Protein AF-A0A6N1VFQ9-F1 (afdb_monomer_lite)

Secondary structure (DSSP, 8-state):
-PPP---THHHHHHHHHHHHHHHHHHHHHHHHHHHHHHHHHHHS---S-HHHHHHHHHHHHHHHHHHHHHHHHHHHHGGGS-HHHHHHHHHHHHHHHHHHHHHHHHHHHHHHHHGGGS-STTSHHHHHHHHHHHHHHHHHIIIIIGGGGTTHHHHHHHHHHHHHHHH--

Structure (mmCIF, N/CA/C/O backbone):
data_AF-A0A6N1VFQ9-F1
#
_entry.id   AF-A0A6N1VFQ9-F1
#
loop_
_atom_site.group_PDB
_atom_site.id
_atom_site.type_symbol
_atom_site.label_atom_id
_atom_site.label_alt_id
_atom_site.label_comp_id
_atom_site.label_asym_id
_atom_site.label_entity_id
_atom_site.label_seq_id
_atom_site.pdbx_PDB_ins_code
_atom_site.Cartn_x
_atom_site.Cartn_y
_atom_site.Cartn_z
_atom_site.occupancy
_atom_site.B_iso_or_equiv
_atom_site.auth_seq_id
_atom_site.auth_comp_id
_atom_site.auth_asym_id
_atom_site.auth_atom_id
_atom_site.pdbx_PDB_model_num
ATOM 1 N N . MET A 1 1 ? -51.269 -15.380 -7.032 1.00 40.47 1 MET A N 1
ATOM 2 C CA . MET A 1 1 ? -50.451 -14.241 -7.505 1.00 40.47 1 MET A CA 1
ATOM 3 C C . MET A 1 1 ? -49.570 -13.780 -6.354 1.00 40.47 1 MET A C 1
ATOM 5 O O . MET A 1 1 ? -50.101 -13.280 -5.375 1.00 40.47 1 MET A O 1
ATOM 9 N N . VAL A 1 2 ? -48.260 -14.028 -6.419 1.00 41.78 2 VAL A N 1
ATOM 10 C CA . VAL A 1 2 ? -47.289 -13.550 -5.419 1.00 41.78 2 VAL A CA 1
ATOM 11 C C . VAL A 1 2 ? -46.710 -12.231 -5.942 1.00 41.78 2 VAL A C 1
ATOM 13 O O . VAL A 1 2 ? -46.098 -12.257 -7.010 1.00 41.78 2 VAL A O 1
ATOM 16 N N . PRO A 1 3 ? -46.899 -11.082 -5.268 1.00 50.66 3 PRO A N 1
ATOM 17 C CA . PRO A 1 3 ? -46.297 -9.829 -5.705 1.00 50.66 3 PRO A CA 1
ATOM 18 C C . PRO A 1 3 ? -44.783 -9.869 -5.469 1.00 50.66 3 PRO A C 1
ATOM 20 O O . PRO A 1 3 ? -44.312 -10.274 -4.405 1.00 50.66 3 PRO A O 1
ATOM 23 N N . GLY A 1 4 ? -44.029 -9.476 -6.495 1.00 49.31 4 GLY A N 1
ATOM 24 C CA . GLY A 1 4 ? -42.575 -9.565 -6.558 1.00 49.31 4 GLY A CA 1
ATOM 25 C C . GLY A 1 4 ? -41.846 -8.831 -5.431 1.00 49.31 4 GLY A C 1
ATOM 26 O O . GLY A 1 4 ? -42.122 -7.673 -5.122 1.00 49.31 4 GLY A O 1
ATOM 27 N N . ARG A 1 5 ? -40.837 -9.502 -4.862 1.00 46.50 5 ARG A N 1
ATOM 28 C CA . ARG A 1 5 ? -39.781 -8.861 -4.072 1.00 46.50 5 ARG A CA 1
ATOM 29 C C . ARG A 1 5 ? -38.971 -7.952 -4.993 1.00 46.50 5 ARG A C 1
ATOM 31 O O . ARG A 1 5 ? -38.142 -8.426 -5.764 1.00 46.50 5 ARG A O 1
ATOM 38 N N . ALA A 1 6 ? -39.191 -6.648 -4.884 1.00 49.84 6 ALA A N 1
ATOM 39 C CA . ALA A 1 6 ? -38.317 -5.651 -5.478 1.00 49.84 6 ALA A CA 1
ATOM 40 C C . ALA A 1 6 ? -36.897 -5.794 -4.892 1.00 49.84 6 ALA A C 1
ATOM 42 O O . ALA A 1 6 ? -36.684 -5.697 -3.682 1.00 49.84 6 ALA A O 1
ATOM 43 N N . THR A 1 7 ? -35.910 -6.027 -5.754 1.00 51.88 7 THR A N 1
ATOM 44 C CA . THR A 1 7 ? -34.477 -6.152 -5.441 1.00 51.88 7 THR A CA 1
ATOM 45 C C . THR A 1 7 ? -33.834 -4.788 -5.148 1.00 51.88 7 THR A C 1
ATOM 47 O O . THR A 1 7 ? -32.847 -4.397 -5.769 1.00 51.88 7 THR A O 1
ATOM 50 N N . VAL A 1 8 ? -34.385 -4.037 -4.191 1.00 52.50 8 VAL A N 1
ATOM 51 C CA . VAL A 1 8 ? -33.931 -2.673 -3.839 1.00 52.50 8 VAL A CA 1
ATOM 52 C C . VAL A 1 8 ? -32.619 -2.677 -3.023 1.00 52.50 8 VAL A C 1
ATOM 54 O O . VAL A 1 8 ? -31.958 -1.651 -2.889 1.00 52.50 8 VAL A O 1
ATOM 57 N N . GLY A 1 9 ? -32.163 -3.835 -2.536 1.00 55.41 9 GLY A N 1
ATOM 58 C CA . GLY A 1 9 ? -31.039 -3.931 -1.592 1.00 55.41 9 GLY A CA 1
ATOM 59 C C . GLY A 1 9 ? -29.622 -3.761 -2.161 1.00 55.41 9 GLY A C 1
ATOM 60 O O . GLY A 1 9 ? -28.699 -3.547 -1.382 1.00 55.41 9 GLY A O 1
ATOM 61 N N . ASN A 1 10 ? -29.406 -3.854 -3.480 1.00 59.62 10 ASN A N 1
ATOM 62 C CA . ASN A 1 10 ? -28.036 -3.932 -4.016 1.00 59.62 10 ASN A CA 1
ATOM 63 C C . ASN A 1 10 ? -27.402 -2.556 -4.296 1.00 59.62 10 ASN A C 1
ATOM 65 O O . ASN A 1 10 ? -26.201 -2.363 -4.126 1.00 59.62 10 ASN A O 1
ATOM 69 N N . SER A 1 11 ? -28.192 -1.562 -4.709 1.00 63.00 11 SER A N 1
ATOM 70 C CA . SER A 1 11 ? -27.641 -0.270 -5.150 1.00 63.00 11 SER A CA 1
ATOM 71 C C . SER A 1 11 ? -27.183 0.634 -3.995 1.00 63.00 11 SER A C 1
ATOM 73 O O . SER A 1 11 ? -26.261 1.431 -4.165 1.00 63.00 11 SER A O 1
ATOM 75 N N . SER A 1 12 ? -27.786 0.502 -2.809 1.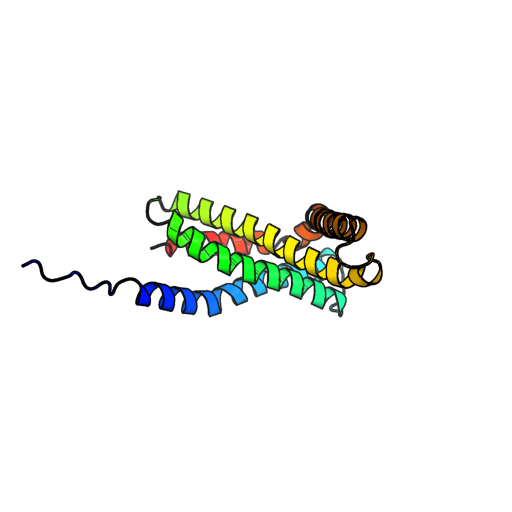00 72.94 12 SER A N 1
ATOM 76 C CA . SER A 1 12 ? -27.411 1.273 -1.616 1.00 72.94 12 SER A CA 1
ATOM 77 C C . SER A 1 12 ? -26.085 0.808 -1.011 1.00 72.94 12 SER A C 1
ATOM 79 O O . SER A 1 12 ? -25.278 1.650 -0.623 1.00 72.94 12 SER A O 1
ATOM 81 N N . TRP A 1 13 ? -25.829 -0.506 -0.996 1.00 75.56 13 TRP A N 1
ATOM 82 C CA . TRP A 1 13 ? -24.583 -1.097 -0.495 1.00 75.56 13 TRP A CA 1
ATOM 83 C C . TRP A 1 13 ? -23.361 -0.683 -1.326 1.00 75.56 13 TRP A C 1
ATOM 85 O O . TRP A 1 13 ? -22.326 -0.324 -0.772 1.00 75.56 13 TRP A O 1
ATOM 95 N N . HIS A 1 14 ? -23.487 -0.665 -2.656 1.00 79.19 14 HIS A N 1
ATOM 96 C CA . HIS A 1 14 ? -22.397 -0.221 -3.526 1.00 79.19 14 HIS A CA 1
ATOM 97 C C . HIS A 1 14 ? -22.074 1.263 -3.328 1.00 79.19 14 HIS A C 1
ATOM 99 O O . HIS A 1 14 ? -20.907 1.628 -3.221 1.00 79.19 14 HIS A O 1
ATOM 105 N N . ARG A 1 15 ? -23.095 2.127 -3.229 1.00 79.62 15 ARG A N 1
ATOM 106 C CA . ARG A 1 15 ? -22.889 3.571 -3.031 1.00 79.62 15 ARG A CA 1
ATOM 107 C C . ARG A 1 15 ? -22.237 3.890 -1.688 1.00 79.62 15 ARG A C 1
ATOM 109 O O . ARG A 1 15 ? -21.332 4.719 -1.645 1.00 79.62 15 ARG A O 1
ATOM 116 N N . SER A 1 16 ? -22.651 3.220 -0.611 1.00 84.19 16 SER A N 1
ATOM 117 C CA . SER A 1 16 ? -22.024 3.410 0.700 1.00 84.19 16 SER A CA 1
ATOM 118 C C . SER A 1 16 ? -20.592 2.873 0.733 1.00 84.19 16 SER A C 1
ATOM 120 O O . SER A 1 16 ? -19.719 3.533 1.291 1.00 84.19 16 SER A O 1
ATOM 122 N N . MET A 1 17 ? -20.322 1.736 0.081 1.00 87.81 17 MET A N 1
ATOM 123 C CA . MET A 1 17 ? -18.966 1.197 -0.046 1.00 87.81 17 MET A CA 1
ATOM 124 C C . MET A 1 17 ? -18.051 2.160 -0.807 1.00 87.81 17 MET A C 1
ATOM 126 O O . MET A 1 17 ? -16.975 2.487 -0.319 1.00 87.81 17 MET A O 1
ATOM 130 N N . LEU A 1 18 ? -18.484 2.662 -1.966 1.00 88.81 18 LEU A N 1
ATOM 131 C CA . LEU A 1 18 ? -17.689 3.593 -2.769 1.00 88.81 18 LEU A CA 1
ATOM 132 C C . LEU A 1 18 ? -17.373 4.883 -2.004 1.00 88.81 18 LEU A C 1
ATOM 134 O O . LEU A 1 18 ? -16.223 5.310 -1.994 1.00 88.81 18 LEU A O 1
ATOM 138 N N . ALA A 1 19 ? -18.357 5.464 -1.312 1.00 89.12 19 ALA A N 1
ATOM 139 C CA . ALA A 1 19 ? -18.148 6.673 -0.514 1.00 89.12 19 ALA A CA 1
ATOM 140 C C . ALA A 1 19 ? -17.098 6.470 0.591 1.00 89.12 19 ALA A C 1
ATOM 142 O O . ALA A 1 19 ? -16.260 7.337 0.830 1.00 89.12 19 ALA A O 1
ATOM 143 N N . VAL A 1 20 ? -17.123 5.305 1.239 1.00 90.31 20 VAL A N 1
ATOM 144 C CA . VAL A 1 20 ? -16.152 4.935 2.271 1.00 90.31 20 VAL A CA 1
ATOM 145 C C . VAL A 1 20 ? -14.758 4.727 1.665 1.00 90.31 20 VAL A C 1
ATOM 147 O O . VAL A 1 20 ? -13.782 5.269 2.181 1.00 90.31 20 VAL A O 1
ATOM 150 N N . LEU A 1 21 ? -14.657 4.012 0.540 1.00 93.81 21 LEU A N 1
ATOM 151 C CA . LEU A 1 21 ? -13.383 3.740 -0.134 1.00 93.81 21 LEU A CA 1
ATOM 152 C C . LEU A 1 21 ? -12.674 5.014 -0.612 1.00 93.81 21 LEU A C 1
ATOM 154 O O . LEU A 1 21 ? -11.454 5.099 -0.501 1.00 93.81 21 LEU A O 1
ATOM 158 N N . VAL A 1 22 ? -13.421 6.019 -1.083 1.00 94.56 22 VAL A N 1
ATOM 159 C CA . VAL A 1 22 ? -12.857 7.307 -1.531 1.00 94.56 22 VAL A CA 1
ATOM 160 C C . VAL A 1 22 ? -12.046 8.001 -0.433 1.00 94.56 22 VAL A C 1
ATOM 162 O O . VAL A 1 22 ? -11.076 8.684 -0.743 1.00 94.56 22 VAL A O 1
ATOM 165 N N . LEU A 1 23 ? -12.404 7.810 0.838 1.00 95.00 23 LEU A N 1
ATOM 166 C CA . LEU A 1 23 ? -11.699 8.412 1.972 1.00 95.00 23 LEU A CA 1
ATOM 167 C C . LEU A 1 23 ? -10.709 7.443 2.624 1.00 95.00 23 LEU A C 1
ATOM 169 O O . LEU A 1 23 ? -9.571 7.816 2.910 1.00 95.00 23 LEU A O 1
ATOM 173 N N . GLU A 1 24 ? -11.123 6.198 2.860 1.00 95.69 24 GLU A N 1
ATOM 174 C CA . GLU A 1 24 ? -10.316 5.244 3.622 1.00 95.69 24 GLU A CA 1
ATOM 175 C C . GLU A 1 24 ? -9.109 4.720 2.815 1.00 95.69 24 GLU A C 1
ATOM 177 O O . GLU A 1 24 ? -8.048 4.495 3.402 1.00 95.69 24 GLU A O 1
ATOM 182 N N . CYS A 1 25 ? -9.210 4.601 1.481 1.00 97.62 25 CYS A N 1
ATOM 183 C CA . CYS A 1 25 ? -8.077 4.190 0.642 1.00 97.62 25 CYS A CA 1
ATOM 184 C C . CYS A 1 25 ? -6.927 5.214 0.660 1.00 97.62 25 CYS A C 1
ATOM 186 O O . CYS A 1 25 ? -5.806 4.817 0.993 1.00 97.62 25 CYS A O 1
ATOM 188 N N . PRO A 1 26 ? -7.147 6.517 0.365 1.00 98.31 26 PRO A N 1
ATOM 189 C CA . PRO A 1 26 ? -6.093 7.520 0.500 1.00 98.31 26 PRO A CA 1
ATOM 190 C C . PRO A 1 26 ? -5.551 7.631 1.921 1.00 98.31 26 PRO A C 1
ATOM 192 O O . PRO A 1 26 ? -4.346 7.790 2.086 1.00 98.31 26 PRO A O 1
ATOM 195 N N . ALA A 1 27 ? -6.406 7.514 2.943 1.00 98.06 27 ALA A N 1
ATOM 196 C CA . ALA A 1 27 ? -5.967 7.579 4.334 1.00 98.06 27 ALA A CA 1
ATOM 197 C C . ALA A 1 27 ? -4.986 6.445 4.672 1.00 98.06 27 ALA A C 1
ATOM 199 O O . ALA A 1 27 ? -3.906 6.707 5.200 1.00 98.06 27 ALA A O 1
ATOM 200 N N . TRP A 1 28 ? -5.310 5.197 4.315 1.00 98.44 28 TRP A N 1
ATOM 201 C CA . TRP A 1 28 ? -4.402 4.068 4.539 1.00 98.44 28 TRP A CA 1
ATOM 202 C C . TRP A 1 28 ? -3.115 4.187 3.712 1.00 98.44 28 TRP A C 1
ATOM 204 O O . TRP A 1 28 ? -2.024 3.968 4.239 1.00 98.44 28 TRP A O 1
ATOM 214 N N . GLY A 1 29 ? -3.215 4.615 2.448 1.00 98.62 29 GLY A N 1
ATOM 215 C CA . GLY A 1 29 ? -2.048 4.932 1.619 1.00 98.62 29 GLY A CA 1
ATOM 216 C C . GLY A 1 29 ? -1.138 5.981 2.266 1.00 98.62 29 GLY A C 1
ATOM 217 O O . GLY A 1 29 ? 0.068 5.769 2.385 1.00 98.62 29 GLY A O 1
ATOM 218 N N . ALA A 1 30 ? -1.709 7.082 2.758 1.00 98.62 30 ALA A N 1
ATOM 219 C CA . ALA A 1 30 ? -0.968 8.149 3.427 1.00 98.62 30 ALA A CA 1
ATOM 220 C C . ALA A 1 30 ? -0.283 7.660 4.712 1.00 98.62 30 ALA A C 1
ATOM 222 O O . ALA A 1 30 ? 0.865 8.017 4.959 1.00 98.62 30 ALA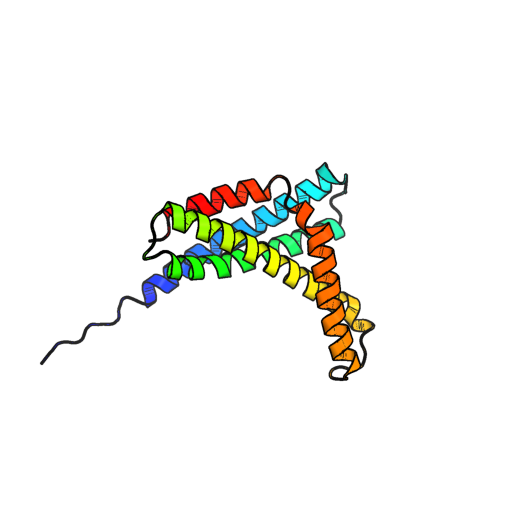 A O 1
ATOM 223 N N . MET A 1 31 ? -0.934 6.793 5.494 1.00 98.62 31 MET A N 1
ATOM 224 C CA . MET A 1 31 ? -0.329 6.169 6.677 1.00 98.62 31 MET A CA 1
ATOM 225 C C . MET A 1 31 ? 0.888 5.300 6.319 1.00 98.62 31 MET A C 1
ATOM 227 O O . MET A 1 31 ? 1.911 5.366 7.002 1.00 98.62 31 MET A O 1
ATOM 231 N N . MET A 1 32 ? 0.813 4.508 5.243 1.00 98.75 32 MET A N 1
ATOM 232 C CA . MET A 1 32 ? 1.944 3.683 4.788 1.00 98.75 32 MET A CA 1
ATOM 233 C C . MET A 1 32 ? 3.093 4.536 4.245 1.00 98.75 32 MET A C 1
ATOM 235 O O . MET A 1 32 ? 4.254 4.275 4.560 1.00 98.75 32 MET A O 1
ATOM 239 N N . ALA A 1 33 ? 2.778 5.584 3.481 1.00 98.50 33 ALA A N 1
ATOM 240 C CA . ALA A 1 33 ? 3.767 6.543 3.000 1.00 98.50 33 ALA A CA 1
ATOM 241 C C . ALA A 1 33 ? 4.448 7.289 4.155 1.00 98.50 33 ALA A C 1
ATOM 243 O O . ALA A 1 33 ? 5.672 7.386 4.179 1.00 98.50 33 ALA A O 1
ATOM 244 N N . ALA A 1 34 ? 3.679 7.748 5.147 1.00 97.88 34 ALA A N 1
ATOM 245 C CA . ALA A 1 34 ? 4.210 8.403 6.339 1.00 97.88 34 ALA A CA 1
ATOM 246 C C . ALA A 1 34 ? 5.134 7.471 7.132 1.00 97.88 34 ALA A C 1
ATOM 248 O O . ALA A 1 34 ? 6.215 7.891 7.538 1.00 97.88 34 ALA A O 1
ATOM 249 N N . SER A 1 35 ? 4.755 6.197 7.298 1.00 97.88 35 SER A N 1
ATOM 250 C CA . SER A 1 35 ? 5.631 5.193 7.911 1.00 97.88 35 SER A CA 1
ATOM 251 C C . SER A 1 35 ? 6.958 5.070 7.163 1.00 97.88 35 SER A C 1
ATOM 253 O O . SER A 1 35 ? 8.014 5.112 7.790 1.00 97.88 35 SER A O 1
ATOM 255 N N . ALA A 1 36 ? 6.910 4.968 5.832 1.00 97.50 36 ALA A N 1
ATOM 256 C CA . ALA A 1 36 ? 8.112 4.836 5.020 1.00 97.50 36 ALA A CA 1
ATOM 257 C C . ALA A 1 36 ? 9.005 6.078 5.100 1.00 97.50 36 ALA A C 1
ATOM 259 O O . ALA A 1 36 ? 10.211 5.945 5.283 1.00 97.50 36 ALA A O 1
ATOM 260 N N . VAL A 1 37 ? 8.422 7.278 5.021 1.00 96.81 37 VAL A N 1
ATOM 261 C CA . VAL A 1 37 ? 9.165 8.538 5.164 1.00 96.81 37 VAL A CA 1
ATOM 262 C C . VAL A 1 37 ? 9.842 8.604 6.528 1.00 96.81 37 VAL A C 1
ATOM 264 O O . VAL A 1 37 ? 11.040 8.847 6.576 1.00 96.81 37 VAL A O 1
ATOM 267 N N . VAL A 1 38 ? 9.126 8.303 7.616 1.00 95.69 38 VAL A N 1
ATOM 268 C CA . VAL A 1 38 ? 9.699 8.297 8.972 1.00 95.69 38 VAL A CA 1
ATOM 269 C C . VAL A 1 38 ? 10.846 7.293 9.091 1.00 95.69 38 VAL A C 1
ATOM 271 O O . VAL A 1 38 ? 11.893 7.624 9.643 1.00 95.69 38 VAL A O 1
ATOM 274 N N . ALA A 1 39 ? 10.691 6.085 8.549 1.00 94.94 39 ALA A N 1
ATOM 275 C CA . ALA A 1 39 ? 11.754 5.084 8.569 1.00 94.94 39 ALA A CA 1
ATOM 276 C C . ALA A 1 39 ?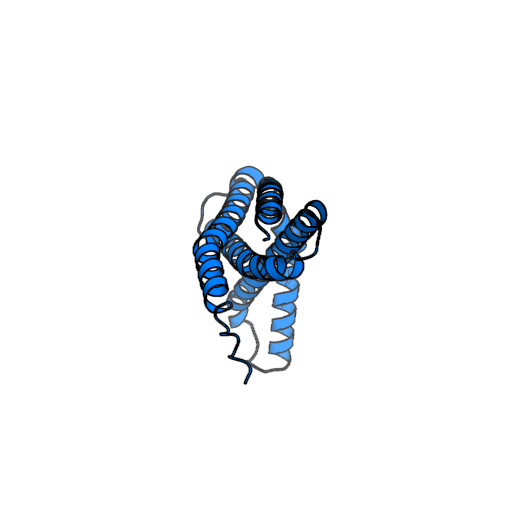 12.988 5.516 7.756 1.00 94.94 39 ALA A C 1
ATOM 278 O O . ALA A 1 39 ? 14.116 5.241 8.160 1.00 94.94 39 ALA A O 1
ATOM 279 N N . LEU A 1 40 ? 12.792 6.205 6.629 1.00 93.56 40 LEU A N 1
ATOM 280 C CA . LEU A 1 40 ? 13.881 6.705 5.787 1.00 93.56 40 LEU A CA 1
ATOM 281 C C . LEU A 1 40 ? 14.601 7.894 6.433 1.00 93.56 40 LEU A C 1
ATOM 283 O O . LEU A 1 40 ? 15.830 7.923 6.433 1.00 93.56 40 LEU A O 1
ATOM 287 N N . THR A 1 41 ? 13.865 8.852 6.998 1.00 91.38 41 THR A N 1
ATOM 288 C CA . THR A 1 41 ? 14.453 10.076 7.560 1.00 91.38 41 THR A CA 1
ATOM 289 C C . THR A 1 41 ? 15.071 9.837 8.932 1.00 91.38 41 THR A C 1
ATOM 291 O O . THR A 1 41 ? 16.200 10.249 9.165 1.00 91.38 41 THR A O 1
ATOM 294 N N . PHE A 1 42 ? 14.373 9.145 9.836 1.00 86.56 42 PHE A N 1
ATOM 295 C CA . PHE A 1 42 ? 14.853 8.924 11.206 1.00 86.56 42 PHE A CA 1
ATOM 296 C C . PHE A 1 42 ? 15.627 7.616 11.369 1.00 86.56 42 PHE A C 1
ATOM 298 O O . PHE A 1 42 ? 16.493 7.525 12.230 1.00 86.56 42 PHE A O 1
ATOM 305 N N . GLY A 1 43 ? 15.313 6.593 10.571 1.00 80.88 43 GLY A N 1
ATOM 306 C CA . GLY A 1 43 ? 15.977 5.290 10.658 1.00 80.88 43 GLY A CA 1
ATOM 307 C C . GLY A 1 43 ? 17.197 5.144 9.748 1.00 80.88 43 GLY A C 1
ATOM 308 O O . GLY A 1 43 ? 18.021 4.264 9.987 1.00 80.88 43 GLY A O 1
ATOM 309 N N . GLN A 1 44 ? 17.309 5.962 8.695 1.00 85.19 44 GLN A N 1
ATOM 310 C CA . GLN A 1 44 ? 18.415 5.904 7.727 1.00 85.19 44 GLN A CA 1
ATOM 311 C C . GLN A 1 44 ? 19.050 7.268 7.422 1.00 85.19 44 GLN A C 1
ATOM 313 O O . GLN A 1 44 ? 19.837 7.349 6.481 1.00 85.19 44 GLN A O 1
ATOM 318 N N . GLU A 1 45 ? 18.693 8.319 8.171 1.00 83.19 45 GLU A N 1
ATOM 319 C CA . GLU A 1 45 ? 19.233 9.683 8.023 1.00 83.19 45 GLU A CA 1
ATOM 320 C C . GLU A 1 45 ? 19.147 10.229 6.584 1.00 83.19 45 GLU A C 1
ATOM 322 O O . GLU A 1 45 ? 19.988 11.006 6.136 1.00 83.19 45 GLU A O 1
ATOM 327 N N . ARG A 1 46 ? 18.129 9.809 5.818 1.00 83.62 46 ARG A N 1
ATOM 328 C CA . ARG A 1 46 ? 17.951 10.265 4.434 1.00 83.62 46 ARG A CA 1
ATOM 329 C C . ARG A 1 46 ? 17.263 11.621 4.370 1.00 83.62 46 ARG A C 1
ATOM 331 O O . ARG A 1 46 ? 16.261 11.857 5.042 1.00 83.62 46 ARG A O 1
ATOM 338 N N . GLU A 1 47 ? 17.727 12.454 3.446 1.00 88.31 47 GLU A N 1
ATOM 339 C CA . GLU A 1 47 ? 17.052 13.695 3.077 1.00 88.31 47 GLU A CA 1
ATOM 340 C C . GLU A 1 47 ? 15.764 13.440 2.269 1.00 88.31 47 GLU A C 1
ATOM 342 O O . GLU A 1 47 ? 15.572 12.399 1.619 1.00 88.31 47 GLU A O 1
ATOM 347 N N . LEU A 1 48 ? 14.860 14.424 2.300 1.00 89.88 48 LEU A N 1
ATOM 348 C CA . LEU A 1 48 ? 13.624 14.436 1.517 1.00 89.88 48 LEU A CA 1
ATOM 349 C C . LEU A 1 48 ? 13.921 14.817 0.059 1.00 89.88 48 LEU A C 1
ATOM 351 O O . LEU A 1 48 ? 13.650 15.929 -0.383 1.00 89.88 48 LEU A O 1
ATOM 355 N N . ASP A 1 49 ? 14.499 13.873 -0.677 1.00 92.38 49 ASP A N 1
ATOM 356 C CA . ASP A 1 49 ? 14.848 14.014 -2.088 1.00 92.38 49 ASP A CA 1
ATOM 357 C C . ASP A 1 49 ? 13.788 13.388 -3.030 1.00 92.38 49 ASP A C 1
ATOM 359 O O . ASP A 1 49 ? 12.746 12.847 -2.624 1.00 92.38 49 ASP A O 1
ATOM 363 N N . ALA A 1 50 ? 14.068 13.438 -4.335 1.00 91.94 50 ALA A N 1
ATOM 364 C CA . ALA A 1 50 ? 13.220 12.824 -5.355 1.00 91.94 50 ALA A CA 1
ATOM 365 C C . ALA A 1 50 ? 13.078 11.300 -5.168 1.00 91.94 50 ALA A C 1
ATOM 367 O O . ALA A 1 50 ? 12.017 10.736 -5.440 1.00 91.94 50 ALA A O 1
ATOM 368 N N . ARG A 1 51 ? 14.114 10.614 -4.667 1.00 91.44 51 ARG A N 1
ATOM 369 C CA . ARG A 1 51 ? 14.089 9.160 -4.453 1.00 91.44 51 ARG A CA 1
ATOM 370 C C . ARG A 1 51 ? 13.209 8.797 -3.258 1.00 91.44 51 ARG A C 1
ATOM 372 O O . ARG A 1 51 ? 12.405 7.874 -3.368 1.00 91.44 51 ARG A O 1
ATOM 379 N N . THR A 1 52 ? 13.317 9.525 -2.152 1.00 94.12 52 THR A N 1
ATOM 380 C CA . THR A 1 52 ? 12.449 9.382 -0.977 1.00 94.12 52 THR A CA 1
ATOM 381 C C . THR A 1 52 ? 10.989 9.615 -1.369 1.00 94.12 52 THR A C 1
ATOM 383 O O . THR A 1 52 ? 10.118 8.844 -0.967 1.00 94.12 52 THR A O 1
ATOM 386 N N . THR A 1 53 ? 10.725 10.586 -2.249 1.00 95.75 53 THR A N 1
ATOM 387 C CA . THR A 1 53 ? 9.382 10.844 -2.797 1.00 95.75 53 THR A CA 1
ATOM 388 C C . THR A 1 53 ? 8.850 9.666 -3.623 1.00 95.75 53 THR A C 1
ATOM 390 O O . THR A 1 53 ? 7.706 9.251 -3.434 1.00 95.75 53 THR A O 1
ATOM 393 N N . VAL A 1 54 ? 9.674 9.071 -4.494 1.00 97.19 54 VAL A N 1
ATOM 394 C CA . VAL A 1 54 ? 9.290 7.872 -5.267 1.00 97.19 54 VAL A CA 1
ATOM 395 C C . VAL A 1 54 ? 8.981 6.693 -4.343 1.00 97.19 54 VAL A C 1
ATOM 397 O O . VAL A 1 54 ? 7.963 6.023 -4.526 1.00 97.19 54 VAL A O 1
ATOM 400 N N . ILE A 1 55 ? 9.813 6.455 -3.323 1.00 96.81 55 ILE A N 1
ATOM 401 C CA . ILE A 1 55 ? 9.569 5.386 -2.347 1.00 96.81 55 ILE A CA 1
ATOM 402 C C . ILE A 1 55 ? 8.255 5.648 -1.605 1.00 96.81 55 ILE A C 1
ATOM 404 O O . ILE A 1 55 ? 7.406 4.761 -1.553 1.00 96.81 55 ILE A O 1
ATOM 408 N N . ALA A 1 56 ? 8.027 6.863 -1.105 1.00 97.94 56 ALA A N 1
ATOM 409 C CA . ALA A 1 56 ? 6.771 7.223 -0.450 1.00 97.94 56 ALA A CA 1
ATOM 410 C C . ALA A 1 56 ? 5.554 6.983 -1.364 1.00 97.94 56 ALA A C 1
ATOM 412 O O . ALA A 1 56 ? 4.554 6.423 -0.913 1.00 97.94 56 ALA A O 1
ATOM 413 N N . GLY A 1 57 ? 5.661 7.315 -2.655 1.00 98.50 57 GLY A N 1
ATOM 414 C CA . GLY A 1 57 ? 4.629 7.042 -3.659 1.00 98.50 57 GLY A CA 1
ATOM 415 C C . GLY A 1 57 ? 4.330 5.549 -3.847 1.00 98.50 57 GLY A C 1
ATOM 416 O O . GLY A 1 57 ? 3.165 5.164 -3.941 1.00 98.50 57 GLY A O 1
ATOM 417 N N . ILE A 1 58 ? 5.351 4.688 -3.827 1.00 98.56 58 ILE A N 1
ATOM 418 C CA . ILE A 1 58 ? 5.183 3.225 -3.909 1.00 98.56 58 ILE A CA 1
ATOM 419 C C . ILE A 1 58 ? 4.445 2.684 -2.672 1.00 98.56 58 ILE A C 1
ATOM 421 O O . ILE A 1 58 ? 3.536 1.859 -2.800 1.00 98.56 58 ILE A O 1
ATOM 425 N N . TYR A 1 59 ? 4.788 3.168 -1.474 1.00 98.62 59 TYR A N 1
ATOM 426 C CA . TYR A 1 59 ? 4.110 2.768 -0.233 1.00 98.62 59 TYR A CA 1
ATOM 427 C C . TYR A 1 59 ? 2.680 3.305 -0.166 1.00 98.62 59 TYR A C 1
ATOM 429 O O . TYR A 1 59 ? 1.778 2.574 0.250 1.00 98.62 59 TYR A O 1
ATOM 437 N N . PHE A 1 60 ? 2.458 4.533 -0.645 1.00 98.81 60 PHE A N 1
ATOM 438 C CA . P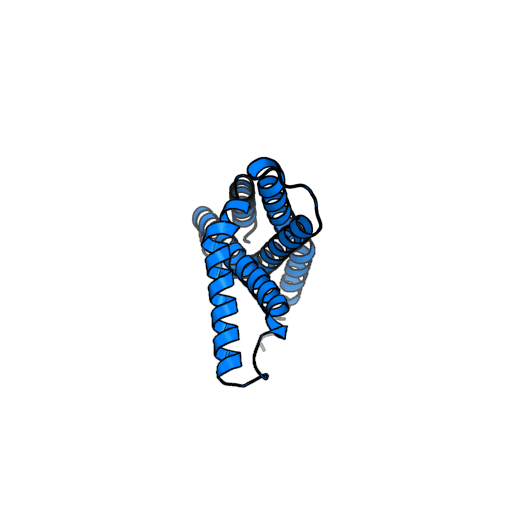HE A 1 60 ? 1.125 5.101 -0.812 1.00 98.81 60 PHE A CA 1
ATOM 439 C C . PHE A 1 60 ? 0.262 4.229 -1.723 1.00 98.81 60 PHE A C 1
ATOM 441 O O . PHE A 1 60 ? -0.826 3.820 -1.322 1.00 98.81 60 PHE A O 1
ATOM 448 N N . ALA A 1 61 ? 0.756 3.911 -2.923 1.00 98.69 61 ALA A N 1
ATOM 449 C CA . ALA A 1 61 ? 0.029 3.109 -3.902 1.00 98.69 61 ALA A CA 1
ATOM 450 C C . ALA A 1 61 ? -0.297 1.713 -3.357 1.00 98.69 61 ALA A C 1
ATOM 452 O O . ALA A 1 61 ? -1.431 1.249 -3.478 1.00 98.69 61 ALA A O 1
ATOM 453 N N . GLY A 1 62 ? 0.670 1.069 -2.699 1.00 98.50 62 GLY A N 1
ATOM 454 C CA . GLY A 1 62 ? 0.455 -0.234 -2.081 1.00 98.50 62 GLY A CA 1
ATOM 455 C C . GLY A 1 62 ? -0.605 -0.204 -0.980 1.00 98.50 62 GLY A C 1
ATOM 456 O O . GLY A 1 62 ? -1.519 -1.025 -1.001 1.00 98.50 62 GLY A O 1
ATOM 457 N N . GLY A 1 63 ? -0.560 0.783 -0.078 1.00 98.50 63 GLY A N 1
ATOM 458 C CA . GLY A 1 63 ? -1.620 0.980 0.913 1.00 98.50 63 GLY A CA 1
ATOM 459 C C . GLY A 1 63 ? -2.977 1.237 0.248 1.00 98.50 63 GLY A C 1
ATOM 460 O O . GLY A 1 63 ? -3.938 0.508 0.483 1.00 98.50 63 GLY A O 1
ATOM 461 N N . PHE A 1 64 ? -3.059 2.214 -0.651 1.00 98.69 64 PHE A N 1
ATOM 462 C CA . PHE A 1 64 ? -4.297 2.579 -1.341 1.00 98.69 64 PHE A CA 1
ATOM 463 C C . PHE A 1 64 ? -5.004 1.364 -1.970 1.00 98.69 64 PHE A C 1
ATOM 465 O O . PHE A 1 64 ? -6.187 1.117 -1.703 1.00 98.69 64 PHE A O 1
ATOM 472 N N . LEU A 1 65 ? -4.263 0.574 -2.756 1.00 98.50 65 LEU A N 1
ATOM 473 C CA . LEU A 1 65 ? -4.780 -0.624 -3.422 1.00 98.50 65 LEU A CA 1
ATOM 474 C C . LEU A 1 65 ? -5.175 -1.703 -2.410 1.00 98.50 65 LEU A C 1
ATOM 476 O O . LEU A 1 65 ? -6.261 -2.279 -2.509 1.00 98.50 65 LEU A O 1
ATOM 480 N N . ALA A 1 66 ? -4.335 -1.937 -1.400 1.00 98.19 66 ALA A N 1
ATOM 481 C CA . ALA A 1 66 ? -4.594 -2.938 -0.377 1.00 98.19 66 ALA A CA 1
ATOM 482 C C . ALA A 1 66 ? -5.880 -2.669 0.398 1.00 98.19 66 ALA A C 1
ATOM 484 O O . ALA A 1 66 ? -6.661 -3.595 0.611 1.00 98.19 66 ALA A O 1
ATOM 485 N N . TYR A 1 67 ? -6.139 -1.417 0.781 1.00 97.69 67 TYR A N 1
ATOM 486 C CA . TYR A 1 67 ? -7.373 -1.072 1.484 1.00 97.69 67 TYR A CA 1
ATOM 487 C C . TYR A 1 67 ? -8.604 -1.283 0.596 1.00 97.69 67 TYR A C 1
ATOM 489 O O . TYR A 1 67 ? -9.602 -1.860 1.039 1.00 97.69 67 TYR A O 1
ATOM 497 N N . GLY A 1 68 ? -8.502 -0.876 -0.675 1.00 96.62 68 GLY A N 1
ATOM 498 C CA . GLY A 1 68 ? -9.566 -1.036 -1.668 1.00 96.62 68 GLY A CA 1
ATOM 499 C C . GLY A 1 68 ? -9.958 -2.495 -1.882 1.00 96.62 68 GLY A C 1
ATOM 500 O O . GLY A 1 68 ? -11.138 -2.802 -2.035 1.00 96.62 68 GLY A O 1
ATOM 501 N N . MET A 1 69 ? -8.983 -3.403 -1.815 1.00 96.31 69 MET A N 1
ATOM 502 C CA . MET A 1 69 ? -9.206 -4.848 -1.889 1.00 96.31 69 MET A CA 1
ATOM 503 C C . MET A 1 69 ? -9.679 -5.437 -0.551 1.00 96.31 69 MET A C 1
ATOM 505 O O . MET A 1 69 ? -10.611 -6.242 -0.520 1.00 96.31 69 MET A O 1
ATOM 509 N N . ALA A 1 70 ? -9.076 -5.035 0.571 1.00 95.50 70 ALA A N 1
ATOM 510 C CA . ALA A 1 70 ? -9.359 -5.600 1.889 1.00 95.50 70 ALA A CA 1
ATOM 511 C C . ALA A 1 70 ? -10.793 -5.310 2.346 1.00 95.50 70 ALA A C 1
ATOM 513 O O . ALA A 1 70 ? -11.468 -6.194 2.877 1.00 95.50 70 ALA A O 1
ATOM 514 N N . ARG A 1 71 ? -11.287 -4.085 2.134 1.00 93.50 71 ARG A N 1
ATOM 515 C CA . ARG A 1 71 ? -12.599 -3.654 2.634 1.00 93.50 71 ARG A CA 1
ATOM 516 C C . ARG A 1 71 ? -13.773 -4.512 2.128 1.00 93.50 71 ARG A C 1
ATOM 518 O O . ARG A 1 71 ? -14.530 -4.989 2.982 1.00 93.50 71 ARG A O 1
ATOM 525 N N . PRO A 1 72 ? -13.956 -4.756 0.813 1.00 91.94 72 PRO A N 1
ATOM 526 C CA . PRO A 1 72 ? -15.023 -5.627 0.326 1.00 91.94 72 PRO A CA 1
ATOM 527 C C . PRO A 1 72 ? -14.814 -7.090 0.740 1.00 91.94 72 PRO A C 1
ATOM 529 O O . PRO A 1 72 ? -15.782 -7.737 1.141 1.00 91.94 72 PRO A O 1
ATOM 532 N N . LEU A 1 73 ? -13.574 -7.600 0.735 1.00 91.38 73 LEU A N 1
ATOM 533 C CA . LEU A 1 73 ? -13.272 -8.968 1.183 1.00 91.38 73 LEU A CA 1
ATOM 534 C C . LEU A 1 73 ? -13.699 -9.193 2.641 1.00 91.38 73 LEU A C 1
ATOM 536 O O . LEU A 1 73 ? -14.369 -10.178 2.958 1.00 91.38 73 LEU A O 1
ATOM 540 N N . LEU A 1 74 ? -13.392 -8.240 3.521 1.00 91.81 74 LEU A N 1
ATOM 541 C CA . LEU A 1 74 ? -13.781 -8.282 4.931 1.00 91.81 74 LEU A CA 1
ATOM 542 C C . LEU A 1 74 ? -15.285 -8.087 5.133 1.00 91.81 74 LEU A C 1
ATOM 544 O O . LEU A 1 74 ? -15.858 -8.692 6.039 1.00 91.81 74 LEU A O 1
ATOM 548 N N . ALA A 1 75 ? -15.947 -7.285 4.296 1.00 89.06 75 ALA A N 1
ATOM 549 C CA . ALA A 1 75 ? -17.401 -7.144 4.331 1.00 89.06 75 ALA A CA 1
ATOM 550 C C . ALA A 1 75 ? -18.117 -8.453 3.951 1.00 89.06 75 ALA A C 1
ATOM 552 O O . ALA A 1 75 ? -19.171 -8.756 4.508 1.00 89.06 75 ALA A O 1
ATOM 553 N N . LEU A 1 76 ? -17.545 -9.245 3.039 1.00 86.31 76 LEU A N 1
ATOM 554 C CA . LEU A 1 76 ? -18.078 -10.555 2.658 1.00 86.31 76 LEU A CA 1
ATOM 555 C C . LEU A 1 76 ? -17.793 -11.617 3.731 1.00 86.31 76 LEU A C 1
ATOM 557 O O . LEU A 1 76 ? -18.714 -12.311 4.166 1.00 86.31 76 LEU A O 1
ATOM 561 N N . ALA A 1 77 ? -16.548 -11.706 4.205 1.00 84.44 77 ALA A N 1
ATOM 562 C CA . ALA A 1 77 ? -16.124 -12.710 5.184 1.00 84.44 77 ALA A CA 1
ATOM 563 C C . ALA A 1 77 ? -16.655 -12.440 6.608 1.00 84.44 77 ALA A C 1
ATOM 565 O O . ALA A 1 77 ? -16.928 -13.367 7.370 1.00 84.44 77 ALA A O 1
ATOM 566 N N . GLY A 1 78 ? -16.833 -11.169 6.980 1.00 74.81 78 GLY A N 1
ATOM 567 C CA . GLY A 1 78 ? -17.141 -10.743 8.347 1.00 74.81 78 GLY A CA 1
ATOM 568 C C . GLY A 1 78 ? -18.577 -11.006 8.811 1.00 74.81 78 GLY A C 1
ATOM 569 O O . GLY A 1 78 ? -18.822 -11.085 10.017 1.00 74.81 78 GLY A O 1
ATOM 570 N N . ARG A 1 79 ? -19.539 -11.182 7.894 1.00 76.69 79 ARG A N 1
ATOM 571 C CA . ARG A 1 79 ? -20.984 -11.205 8.217 1.00 76.69 79 ARG A CA 1
ATOM 572 C C . ARG A 1 79 ? -21.404 -12.283 9.219 1.00 76.69 79 ARG A C 1
ATOM 574 O O . ARG A 1 79 ? -22.396 -12.088 9.911 1.00 76.69 79 ARG A O 1
ATOM 581 N N . ARG A 1 80 ? -20.666 -13.392 9.323 1.00 80.56 80 ARG A N 1
ATOM 582 C CA . ARG A 1 80 ? -21.060 -14.570 10.125 1.00 80.56 80 ARG A CA 1
ATOM 583 C C . ARG A 1 80 ? -20.106 -14.924 11.268 1.00 80.56 80 ARG A C 1
ATOM 585 O O . ARG A 1 80 ? -20.291 -15.950 11.909 1.00 80.56 80 ARG A O 1
ATOM 592 N N . VAL A 1 81 ? -19.089 -14.104 11.518 1.00 87.25 81 VAL A N 1
ATOM 593 C CA . VAL A 1 81 ? -18.037 -14.401 12.504 1.00 87.25 81 VAL A CA 1
ATOM 594 C C . VAL A 1 81 ? -18.076 -13.448 13.699 1.00 87.25 81 VAL A C 1
ATOM 596 O O . VAL A 1 81 ? -18.542 -12.312 13.585 1.00 87.25 81 VAL A O 1
ATOM 599 N N . SER A 1 82 ? -17.572 -13.909 14.848 1.00 90.38 82 SER A N 1
ATOM 600 C CA . SER A 1 82 ? -17.478 -13.122 16.083 1.00 90.38 82 SER A CA 1
ATOM 601 C C . SER A 1 82 ? -16.492 -11.950 15.950 1.00 90.38 82 SER A C 1
ATOM 603 O O . SER A 1 82 ? -15.603 -11.951 15.096 1.00 90.38 82 SER A O 1
ATOM 605 N N . ARG A 1 83 ? -16.621 -10.932 16.813 1.00 88.88 83 ARG A N 1
ATOM 606 C CA . ARG A 1 83 ? -15.756 -9.733 16.784 1.00 88.88 83 ARG A CA 1
ATOM 607 C C . ARG A 1 83 ? -14.248 -10.044 16.854 1.00 88.88 83 ARG A C 1
ATOM 609 O O . ARG A 1 83 ? -13.525 -9.462 16.047 1.00 88.88 83 ARG A O 1
ATOM 616 N N . PRO A 1 84 ? -13.755 -10.952 17.724 1.00 93.69 84 PRO A N 1
ATOM 617 C CA . PRO A 1 84 ? -12.331 -11.299 17.751 1.00 93.69 84 PRO A CA 1
ATOM 618 C C . PRO A 1 84 ? -11.836 -11.889 16.425 1.00 93.69 84 PRO A C 1
ATOM 620 O O . PRO A 1 84 ? -10.779 -11.506 15.934 1.00 93.69 84 PRO A O 1
ATOM 623 N N . VAL A 1 85 ? -12.632 -12.754 15.790 1.00 94.38 85 VAL A N 1
ATOM 624 C CA . VAL A 1 85 ? -12.279 -13.345 14.490 1.00 94.38 85 VAL A CA 1
ATOM 625 C C . VAL A 1 85 ? -12.245 -12.275 13.398 1.00 94.38 85 VAL A C 1
ATOM 627 O O . VAL A 1 85 ? -11.329 -12.264 12.583 1.00 94.38 85 VAL A O 1
ATOM 630 N N . ARG A 1 86 ? -13.180 -11.314 13.406 1.00 92.69 86 ARG A N 1
ATOM 631 C CA . ARG A 1 86 ? -13.164 -10.173 12.467 1.00 92.69 86 ARG A CA 1
ATOM 632 C C . ARG A 1 86 ? -11.904 -9.327 12.598 1.00 92.69 86 ARG A C 1
ATOM 634 O O . ARG A 1 86 ? -11.385 -8.879 11.583 1.00 92.69 86 ARG A O 1
ATOM 641 N N . PHE A 1 87 ? -11.431 -9.105 13.824 1.00 95.38 87 PHE A N 1
ATOM 642 C CA . PHE A 1 87 ? -10.183 -8.385 14.067 1.00 95.38 87 PHE A CA 1
ATOM 643 C C . PHE A 1 87 ? -8.992 -9.112 13.444 1.00 95.38 87 PHE A C 1
ATOM 645 O O . PHE A 1 87 ? -8.246 -8.499 12.687 1.00 95.38 87 PHE A O 1
ATOM 652 N N . VAL A 1 88 ? -8.858 -10.419 13.693 1.00 96.62 88 VAL A N 1
ATOM 653 C CA . VAL A 1 88 ? -7.774 -11.232 13.118 1.00 96.62 88 VAL A CA 1
ATOM 654 C C . VAL A 1 88 ? -7.847 -11.241 11.591 1.00 96.62 88 VAL A C 1
ATOM 656 O O . VAL A 1 88 ? -6.837 -11.013 10.933 1.00 96.62 88 VAL A O 1
ATOM 659 N N . LEU A 1 89 ? -9.041 -11.427 11.019 1.00 95.50 89 LEU A N 1
ATOM 660 C CA . LEU A 1 89 ? -9.235 -11.362 9.569 1.00 95.50 89 LEU A CA 1
ATOM 661 C C . LEU A 1 89 ? -8.832 -9.996 9.009 1.00 95.50 89 LEU A C 1
ATOM 663 O O . LEU A 1 89 ? -8.132 -9.946 8.004 1.00 95.50 89 LEU A O 1
ATOM 667 N N . ALA A 1 90 ? -9.239 -8.900 9.655 1.00 95.81 90 ALA A N 1
ATOM 668 C CA . ALA A 1 90 ? -8.888 -7.552 9.219 1.00 95.81 90 ALA A CA 1
ATOM 669 C C . ALA A 1 90 ? -7.379 -7.301 9.291 1.00 95.81 90 ALA A C 1
ATOM 671 O O . ALA A 1 90 ? -6.812 -6.769 8.340 1.00 95.81 90 ALA A O 1
ATOM 672 N N . LEU A 1 91 ? -6.738 -7.732 10.379 1.00 97.62 91 LEU A N 1
ATOM 673 C CA . LEU A 1 91 ? -5.297 -7.633 10.582 1.00 97.62 91 LEU A CA 1
ATOM 674 C C . LEU A 1 91 ? -4.532 -8.379 9.482 1.00 97.62 91 LEU A C 1
ATOM 676 O O . LEU A 1 91 ? -3.690 -7.793 8.807 1.00 97.62 91 LEU A O 1
ATOM 680 N N . VAL A 1 92 ? -4.855 -9.659 9.277 1.00 97.81 92 VAL A N 1
ATOM 681 C CA . VAL A 1 92 ? -4.177 -10.527 8.306 1.00 97.81 92 VAL A CA 1
ATOM 682 C C . VAL A 1 92 ? -4.432 -10.051 6.878 1.00 97.81 92 VAL A C 1
ATOM 684 O O . VAL A 1 92 ? -3.488 -9.937 6.099 1.00 97.81 92 VAL A O 1
ATOM 687 N N . ALA A 1 93 ? -5.683 -9.726 6.536 1.00 97.12 93 ALA A N 1
ATOM 688 C CA . ALA A 1 93 ? -6.032 -9.262 5.198 1.00 97.12 93 ALA A CA 1
ATOM 689 C C . ALA A 1 93 ? -5.332 -7.942 4.862 1.00 97.12 93 ALA A C 1
ATOM 691 O O . ALA A 1 93 ? -4.707 -7.849 3.810 1.00 97.12 93 ALA A O 1
ATOM 692 N N . LEU A 1 94 ? -5.389 -6.941 5.751 1.00 97.62 94 LEU A N 1
ATOM 693 C CA . LEU A 1 94 ? -4.706 -5.666 5.518 1.00 97.62 94 LEU A CA 1
ATOM 694 C C . LEU A 1 94 ? -3.191 -5.841 5.437 1.00 97.62 94 LEU A C 1
ATOM 696 O O . LEU A 1 94 ? -2.581 -5.251 4.550 1.00 97.62 94 LEU A O 1
ATOM 700 N N . ALA A 1 95 ? -2.587 -6.650 6.312 1.00 98.25 95 ALA A N 1
ATOM 701 C CA . ALA A 1 95 ? -1.148 -6.890 6.285 1.00 98.25 95 ALA A CA 1
ATOM 702 C C . ALA A 1 95 ? -0.713 -7.538 4.965 1.00 98.25 95 ALA A C 1
ATOM 704 O O . ALA A 1 95 ? 0.105 -6.969 4.245 1.00 98.25 95 ALA A O 1
ATOM 705 N N . ILE A 1 96 ? -1.295 -8.689 4.613 1.00 98.44 96 ILE A N 1
ATOM 706 C CA . ILE A 1 96 ? -0.910 -9.441 3.412 1.00 98.44 96 ILE A CA 1
ATOM 707 C C . ILE A 1 96 ? -1.177 -8.614 2.155 1.00 98.44 96 ILE A C 1
ATOM 709 O O . ILE A 1 96 ? -0.291 -8.492 1.312 1.00 98.44 96 ILE A O 1
ATOM 713 N N . LEU A 1 97 ? -2.358 -8.001 2.034 1.00 98.50 97 LEU A N 1
ATOM 714 C CA . LEU A 1 97 ? -2.687 -7.206 0.852 1.00 98.50 97 LEU A CA 1
ATOM 715 C C . LEU A 1 97 ? -1.796 -5.971 0.733 1.00 98.50 97 LEU A C 1
ATOM 717 O O . LEU A 1 97 ? -1.405 -5.645 -0.381 1.00 98.50 97 LEU A O 1
ATOM 721 N N . THR A 1 98 ? -1.426 -5.320 1.842 1.00 98.62 98 THR A N 1
ATOM 722 C CA . THR A 1 98 ? -0.487 -4.183 1.813 1.00 98.62 98 THR A CA 1
ATOM 723 C C . THR A 1 98 ? 0.880 -4.633 1.325 1.00 98.62 98 THR A C 1
ATOM 725 O O . THR A 1 98 ? 1.421 -4.021 0.408 1.00 98.62 98 THR A O 1
ATOM 728 N N . LEU A 1 99 ? 1.404 -5.741 1.856 1.00 98.50 99 LEU A N 1
ATOM 729 C CA . LEU A 1 99 ? 2.695 -6.275 1.422 1.00 98.50 99 LEU A CA 1
ATOM 730 C C . LEU A 1 99 ? 2.685 -6.667 -0.061 1.00 98.50 99 LEU A C 1
ATOM 732 O O . LEU A 1 99 ? 3.571 -6.268 -0.816 1.00 98.50 99 LEU A O 1
ATOM 736 N N . CYS A 1 100 ? 1.663 -7.402 -0.504 1.00 98.31 100 CYS A N 1
ATOM 737 C CA . CYS A 1 100 ? 1.530 -7.820 -1.898 1.00 98.31 100 CYS A CA 1
ATOM 738 C C . CYS A 1 100 ? 1.341 -6.629 -2.847 1.00 98.31 100 CYS A C 1
ATOM 740 O O . CYS A 1 100 ? 1.968 -6.586 -3.905 1.00 98.31 100 CYS A O 1
ATOM 742 N N . ALA A 1 101 ? 0.507 -5.653 -2.482 1.00 98.56 101 ALA A N 1
ATOM 743 C CA . ALA A 1 101 ? 0.248 -4.485 -3.316 1.00 98.56 101 ALA A CA 1
ATOM 744 C C . ALA A 1 101 ? 1.474 -3.568 -3.413 1.00 98.56 101 ALA A C 1
ATOM 746 O O . ALA A 1 101 ? 1.789 -3.093 -4.503 1.00 98.56 101 ALA A O 1
ATOM 747 N N . THR A 1 102 ? 2.205 -3.350 -2.314 1.00 98.69 102 THR A N 1
ATOM 748 C CA . THR A 1 102 ? 3.457 -2.579 -2.342 1.00 98.69 102 THR A CA 1
ATOM 749 C C . THR A 1 102 ? 4.538 -3.304 -3.147 1.00 98.69 102 THR A C 1
ATOM 751 O O . THR A 1 102 ? 5.204 -2.662 -3.960 1.00 98.69 102 THR A O 1
ATOM 754 N N . ALA A 1 103 ? 4.679 -4.628 -2.998 1.00 98.38 103 ALA A N 1
ATOM 755 C CA . ALA A 1 103 ? 5.586 -5.423 -3.829 1.00 98.38 103 ALA A CA 1
ATOM 756 C C . ALA A 1 103 ? 5.235 -5.307 -5.321 1.00 98.38 103 ALA A C 1
ATOM 758 O O . ALA A 1 103 ? 6.114 -5.062 -6.142 1.00 98.38 103 ALA A O 1
ATOM 759 N N . GLY A 1 104 ? 3.948 -5.409 -5.668 1.00 98.00 104 GLY A N 1
ATOM 760 C CA . GLY A 1 104 ? 3.467 -5.232 -7.039 1.00 98.00 104 GLY A CA 1
ATOM 761 C C . GLY A 1 104 ? 3.750 -3.832 -7.590 1.00 98.00 104 GLY A C 1
ATOM 762 O O . GLY A 1 104 ? 4.272 -3.705 -8.696 1.00 98.00 104 GLY A O 1
ATOM 763 N N . ALA A 1 105 ? 3.476 -2.779 -6.814 1.00 98.31 105 ALA A N 1
ATOM 764 C CA . ALA A 1 105 ? 3.781 -1.400 -7.200 1.00 98.31 105 ALA A CA 1
ATOM 765 C C . ALA A 1 105 ? 5.286 -1.196 -7.453 1.00 98.31 105 ALA A C 1
ATOM 767 O O . ALA A 1 105 ? 5.669 -0.589 -8.457 1.00 98.31 105 ALA A O 1
ATOM 768 N N . LEU A 1 106 ? 6.145 -1.758 -6.594 1.00 98.06 106 LEU A N 1
ATOM 769 C CA . LEU A 1 106 ? 7.592 -1.745 -6.802 1.00 98.06 106 LEU A CA 1
ATOM 770 C C . LEU A 1 106 ? 7.994 -2.534 -8.054 1.00 98.06 106 LEU A C 1
ATOM 772 O O . LEU A 1 106 ? 8.830 -2.063 -8.821 1.00 98.06 106 LEU A O 1
ATOM 776 N N . ALA A 1 107 ? 7.402 -3.705 -8.283 1.00 97.88 107 ALA A N 1
ATOM 777 C CA . ALA A 1 107 ? 7.706 -4.540 -9.438 1.00 97.88 107 ALA A CA 1
ATOM 778 C C . ALA A 1 107 ? 7.352 -3.845 -10.760 1.00 97.88 107 ALA A C 1
ATOM 780 O O . ALA A 1 107 ? 8.140 -3.889 -11.706 1.00 97.88 107 ALA A O 1
ATOM 781 N N . PHE A 1 108 ? 6.226 -3.124 -10.816 1.00 97.75 108 PHE A N 1
ATOM 782 C CA . PHE A 1 108 ? 5.894 -2.276 -11.965 1.00 97.75 108 PHE A CA 1
ATOM 783 C C . PHE A 1 108 ? 6.885 -1.123 -12.141 1.00 97.75 108 PHE A C 1
ATOM 785 O O . PHE A 1 108 ? 7.307 -0.858 -13.267 1.00 97.75 108 PHE A O 1
ATOM 792 N N . HIS A 1 109 ? 7.311 -0.479 -11.050 1.00 97.56 109 HIS A N 1
ATOM 793 C CA . HIS A 1 109 ? 8.342 0.559 -11.109 1.00 97.56 109 HIS A CA 1
ATOM 794 C C . HIS A 1 109 ? 9.674 0.010 -11.652 1.00 97.56 109 HIS A C 1
ATOM 796 O O . HIS A 1 109 ? 10.269 0.599 -12.555 1.00 97.56 109 HIS A O 1
ATOM 802 N N . TYR A 1 110 ? 10.102 -1.162 -11.176 1.00 96.88 110 TYR A N 1
ATOM 803 C CA . TYR A 1 110 ? 11.294 -1.858 -11.667 1.00 96.88 110 TYR A CA 1
ATOM 804 C C . TYR A 1 110 ? 11.154 -2.249 -13.133 1.00 96.88 110 TYR A C 1
ATOM 806 O O . TYR A 1 110 ? 12.077 -2.042 -13.913 1.00 96.88 110 TYR A O 1
ATOM 814 N N . ARG A 1 111 ? 10.000 -2.779 -13.538 1.00 95.94 111 ARG A N 1
ATOM 815 C CA . ARG A 1 111 ? 9.754 -3.134 -14.935 1.00 95.94 111 ARG A CA 1
ATOM 816 C C . ARG A 1 111 ? 9.797 -1.921 -15.860 1.00 95.94 111 ARG A C 1
ATOM 818 O O . ARG A 1 111 ? 10.309 -2.045 -16.970 1.00 95.94 111 ARG A O 1
ATOM 825 N N . ALA A 1 112 ? 9.267 -0.778 -15.438 1.00 96.12 112 ALA A N 1
ATOM 826 C CA . ALA A 1 112 ? 9.349 0.452 -16.219 1.00 96.12 112 ALA A CA 1
ATOM 827 C C . ALA A 1 112 ? 10.806 0.909 -16.374 1.00 96.12 112 ALA A C 1
ATOM 829 O O . ALA A 1 112 ? 11.227 1.235 -17.479 1.00 96.12 112 ALA A O 1
ATOM 830 N N . TYR A 1 113 ? 11.588 0.853 -15.292 1.00 95.50 113 TYR A N 1
ATOM 831 C CA . TYR A 1 113 ? 13.010 1.192 -15.316 1.00 95.50 113 TYR A CA 1
ATOM 832 C C . TYR A 1 113 ? 13.817 0.246 -16.215 1.00 95.50 113 TYR A C 1
ATOM 834 O O . TYR A 1 113 ? 14.557 0.704 -17.081 1.00 95.50 113 TYR A O 1
ATOM 842 N N . TYR A 1 114 ? 13.645 -1.070 -16.052 1.00 96.31 114 TYR A N 1
ATOM 843 C CA . TYR A 1 114 ? 14.430 -2.070 -16.778 1.00 96.31 114 TYR A CA 1
ATOM 844 C C . TYR A 1 114 ? 13.973 -2.321 -18.223 1.00 96.31 114 TYR A C 1
ATOM 846 O O . TYR A 1 114 ? 14.664 -3.015 -18.964 1.00 96.31 114 TYR A O 1
ATOM 854 N N . ALA A 1 115 ? 12.848 -1.727 -18.637 1.00 94.75 115 ALA A N 1
ATOM 855 C CA . ALA A 1 115 ? 12.219 -1.930 -19.942 1.00 94.75 115 ALA A CA 1
ATOM 856 C C . ALA A 1 115 ? 13.175 -1.777 -21.131 1.00 94.75 115 ALA A C 1
ATOM 858 O O . ALA A 1 115 ? 13.077 -2.522 -22.097 1.00 94.75 115 ALA A O 1
ATOM 859 N N . GLN A 1 116 ? 14.080 -0.801 -21.059 1.00 95.94 116 GLN A N 1
ATOM 860 C CA . GLN A 1 116 ? 14.994 -0.450 -22.149 1.00 95.94 116 GLN A CA 1
ATOM 861 C C . GLN A 1 116 ? 16.131 -1.459 -22.363 1.00 95.94 116 GLN A C 1
ATOM 863 O O . GLN A 1 116 ? 16.815 -1.394 -23.378 1.00 95.94 116 GLN A O 1
ATOM 868 N N . TRP A 1 117 ? 16.347 -2.369 -21.411 1.00 96.19 117 TRP A N 1
ATOM 869 C CA . TRP A 1 117 ? 17.323 -3.457 -21.526 1.00 96.19 117 TRP A CA 1
ATOM 870 C C . TRP A 1 117 ? 16.655 -4.815 -21.750 1.00 96.19 117 TRP A C 1
ATOM 872 O O . TRP A 1 117 ? 17.338 -5.838 -21.751 1.00 96.19 117 TRP A O 1
ATOM 882 N N . HIS A 1 118 ? 15.327 -4.840 -21.890 1.00 95.81 118 HIS A N 1
ATOM 883 C CA . HIS A 1 118 ? 14.615 -6.053 -22.259 1.00 95.81 118 HIS A CA 1
ATOM 884 C C . HIS A 1 118 ? 14.746 -6.324 -23.756 1.00 95.81 118 HIS A C 1
ATOM 886 O O . HIS A 1 118 ? 14.882 -5.403 -24.558 1.00 95.81 118 HIS A O 1
ATOM 892 N N . GLU A 1 119 ? 14.707 -7.605 -24.112 1.00 97.50 119 GLU A N 1
ATOM 893 C CA . GLU A 1 119 ? 14.614 -8.050 -25.503 1.00 97.50 119 GLU A CA 1
ATOM 894 C C . GLU A 1 119 ? 13.309 -7.583 -26.171 1.00 97.50 119 GLU A C 1
ATOM 896 O O . GLU A 1 119 ? 12.421 -7.012 -25.530 1.00 97.50 119 GLU A O 1
ATOM 901 N N . ASP A 1 120 ? 13.181 -7.869 -27.468 1.00 96.25 120 ASP A N 1
ATOM 902 C CA . ASP A 1 120 ? 11.973 -7.597 -28.237 1.00 96.25 120 ASP A CA 1
ATOM 903 C C . ASP A 1 120 ? 10.723 -8.156 -27.550 1.00 96.25 120 ASP A C 1
ATOM 905 O O . ASP A 1 120 ? 10.681 -9.299 -27.082 1.00 96.25 120 ASP A O 1
ATOM 909 N N . ALA A 1 121 ? 9.677 -7.331 -27.502 1.00 94.88 121 ALA A N 1
ATOM 910 C CA . ALA A 1 121 ? 8.430 -7.694 -26.850 1.00 94.88 121 ALA A CA 1
ATOM 911 C C . ALA A 1 121 ? 7.884 -9.015 -27.410 1.00 94.88 121 ALA A C 1
ATOM 913 O O . ALA A 1 121 ? 7.851 -9.229 -28.621 1.00 94.88 121 ALA A O 1
ATOM 914 N N . PHE A 1 122 ? 7.413 -9.875 -26.506 1.00 95.06 122 PHE A N 1
ATOM 915 C CA . PHE A 1 122 ? 6.890 -11.211 -26.810 1.00 95.06 122 PHE A CA 1
ATOM 916 C C . PHE A 1 122 ? 7.924 -12.245 -27.288 1.00 95.06 122 PHE A C 1
ATOM 918 O O . PHE A 1 122 ? 7.529 -13.362 -27.631 1.00 95.06 122 PHE A O 1
ATOM 925 N N . SER A 1 123 ? 9.230 -11.950 -27.241 1.00 97.56 123 SER A N 1
ATOM 926 C CA . SER A 1 123 ? 10.253 -12.998 -27.321 1.00 97.56 123 SER A CA 1
ATOM 927 C C . SER A 1 123 ? 10.224 -13.881 -26.063 1.00 97.56 123 SER A C 1
ATOM 929 O O . SER A 1 123 ? 9.765 -13.481 -24.988 1.00 97.56 123 SER A O 1
ATOM 931 N N . VAL A 1 124 ? 10.747 -15.105 -26.171 1.00 97.44 124 VAL A N 1
ATOM 932 C CA . VAL A 1 124 ? 10.923 -15.990 -25.007 1.00 97.44 124 VAL A CA 1
ATOM 933 C C . VAL A 1 124 ? 11.829 -15.332 -23.955 1.00 97.44 124 VAL A C 1
ATOM 935 O O . VAL A 1 124 ? 11.523 -15.387 -22.762 1.00 97.44 124 VAL A O 1
ATOM 938 N N . GLY A 1 125 ? 12.903 -14.659 -24.383 1.00 97.31 125 GLY A N 1
ATOM 939 C CA . GLY A 1 125 ? 13.806 -13.931 -23.491 1.00 97.31 125 GLY A CA 1
ATOM 940 C C . GLY A 1 125 ? 13.113 -12.776 -22.769 1.00 97.31 125 GLY A C 1
ATOM 941 O O . GLY A 1 125 ? 13.268 -12.643 -21.555 1.00 97.31 125 GLY A O 1
ATOM 942 N N . TRP A 1 126 ? 12.251 -12.021 -23.454 1.00 97.00 126 TRP A N 1
ATOM 943 C CA . TRP A 1 126 ? 11.446 -10.956 -22.850 1.00 97.00 126 TRP A CA 1
ATOM 944 C C . TRP A 1 126 ? 10.558 -11.471 -21.711 1.00 97.00 126 TRP A C 1
ATOM 946 O O . TRP A 1 126 ? 10.521 -10.872 -20.633 1.00 97.00 126 TRP A O 1
ATOM 956 N N . PHE A 1 127 ? 9.893 -12.619 -21.899 1.00 97.31 127 PHE A N 1
ATOM 957 C CA . PHE A 1 127 ? 9.101 -13.243 -20.832 1.00 97.31 127 PHE A CA 1
ATOM 958 C C . PHE A 1 127 ? 9.965 -13.665 -19.639 1.00 97.31 127 PHE A C 1
ATOM 960 O O . PHE A 1 127 ? 9.590 -13.397 -18.494 1.00 97.31 127 PHE A O 1
ATOM 967 N N . TYR A 1 128 ? 11.130 -14.280 -19.873 1.00 97.81 128 TYR A N 1
ATOM 968 C CA . TYR A 1 128 ? 12.050 -14.621 -18.783 1.00 97.81 128 TYR A CA 1
ATOM 969 C C . TYR A 1 128 ? 12.494 -13.376 -18.017 1.00 97.81 128 TYR A C 1
ATOM 971 O O . TYR A 1 128 ? 12.394 -13.334 -16.789 1.00 97.81 128 TYR A O 1
ATOM 979 N N . GLN A 1 129 ? 12.932 -12.338 -18.724 1.00 97.44 129 GLN A N 1
ATOM 980 C CA . GLN A 1 129 ? 13.394 -11.109 -18.094 1.00 97.44 129 GLN A CA 1
ATOM 981 C C . GLN A 1 129 ? 12.269 -10.415 -17.310 1.00 97.44 129 GLN A C 1
ATOM 983 O O . GLN A 1 129 ? 12.504 -9.952 -16.194 1.00 97.44 129 GLN A O 1
ATOM 988 N N . GLN A 1 130 ? 11.035 -10.418 -17.825 1.00 95.88 130 GLN A N 1
ATOM 989 C CA . GLN A 1 130 ? 9.852 -9.917 -17.122 1.00 95.88 130 GLN A CA 1
ATOM 990 C C . GLN A 1 130 ? 9.649 -10.618 -15.773 1.00 95.88 130 GLN A C 1
ATOM 992 O O . GLN A 1 130 ? 9.469 -9.954 -14.745 1.00 95.88 130 GLN A O 1
ATOM 997 N N . VAL A 1 131 ? 9.690 -11.954 -15.777 1.00 97.31 131 VAL A N 1
ATOM 998 C CA . VAL A 1 131 ? 9.512 -12.781 -14.579 1.00 97.31 131 VAL A CA 1
ATOM 999 C C . VAL A 1 131 ? 10.637 -12.523 -13.578 1.00 97.31 131 VAL A C 1
ATOM 1001 O O . VAL A 1 131 ? 10.359 -12.250 -12.411 1.00 97.31 131 VAL A O 1
ATOM 1004 N N . PHE A 1 132 ? 11.897 -12.530 -14.016 1.00 97.38 132 PHE A N 1
ATOM 1005 C CA . PHE A 1 132 ? 13.035 -12.308 -13.119 1.00 97.38 132 PHE A CA 1
ATOM 1006 C C . PHE A 1 132 ? 13.090 -10.881 -12.559 1.00 97.38 132 PHE A C 1
ATOM 1008 O O . PHE A 1 132 ? 13.434 -10.713 -11.390 1.00 97.38 132 PHE A O 1
ATOM 1015 N N . THR A 1 133 ? 12.685 -9.855 -13.316 1.00 97.69 133 THR A N 1
ATOM 1016 C CA . THR A 1 133 ? 12.549 -8.488 -12.784 1.00 97.69 133 THR A CA 1
ATOM 1017 C C . THR A 1 133 ? 11.480 -8.421 -11.687 1.00 97.69 133 THR A C 1
ATOM 1019 O O . THR A 1 133 ? 11.710 -7.827 -10.629 1.00 97.69 133 THR A O 1
ATOM 1022 N N . PHE A 1 134 ? 10.323 -9.056 -11.896 1.00 97.19 134 PHE A N 1
ATOM 1023 C CA . PHE A 1 134 ? 9.252 -9.102 -10.893 1.00 97.19 134 PHE A CA 1
ATOM 1024 C C . PHE A 1 134 ? 9.666 -9.881 -9.642 1.00 97.19 134 PHE A C 1
ATOM 1026 O O . PHE A 1 134 ? 9.496 -9.389 -8.527 1.00 97.19 134 PHE A O 1
ATOM 1033 N N . LEU A 1 135 ? 10.254 -11.067 -9.808 1.00 97.50 135 LEU A N 1
ATOM 1034 C CA . LEU A 1 135 ? 10.715 -11.888 -8.688 1.00 97.50 135 LEU A CA 1
ATOM 1035 C C . LEU A 1 135 ? 11.853 -11.209 -7.919 1.00 97.50 135 LEU A C 1
ATOM 1037 O O . LEU A 1 135 ? 11.802 -11.139 -6.693 1.00 97.50 135 LEU A O 1
ATOM 1041 N N . GLY A 1 136 ? 12.843 -10.660 -8.626 1.00 97.88 136 GLY A N 1
ATOM 1042 C CA . GLY A 1 136 ? 13.990 -9.980 -8.027 1.00 97.88 136 GLY A CA 1
ATOM 1043 C C . GLY A 1 136 ? 13.586 -8.748 -7.219 1.00 97.88 136 GLY A C 1
ATOM 1044 O O . GLY A 1 136 ? 13.976 -8.620 -6.059 1.00 97.88 136 GLY A O 1
ATOM 1045 N N . SER A 1 137 ? 12.742 -7.882 -7.788 1.00 97.56 137 SER A N 1
ATOM 1046 C CA . SER A 1 137 ? 12.222 -6.700 -7.081 1.00 97.56 137 SER A CA 1
ATOM 1047 C C . SER A 1 137 ? 11.356 -7.075 -5.875 1.00 97.56 137 SER A C 1
ATOM 1049 O O . SER A 1 137 ? 11.482 -6.470 -4.809 1.00 97.56 137 SER A O 1
ATOM 1051 N N . THR A 1 138 ? 10.533 -8.120 -6.002 1.00 97.56 138 THR A N 1
ATOM 1052 C CA . THR A 1 138 ? 9.707 -8.632 -4.900 1.00 97.56 138 THR A CA 1
ATOM 1053 C C . THR A 1 138 ? 10.575 -9.168 -3.764 1.00 97.56 138 THR A C 1
ATOM 1055 O O . THR A 1 138 ? 10.364 -8.807 -2.609 1.00 97.56 138 THR A O 1
ATOM 1058 N N . TYR A 1 139 ? 11.592 -9.974 -4.076 1.00 97.69 139 TYR A N 1
ATOM 1059 C CA . TYR A 1 139 ? 12.551 -10.471 -3.089 1.00 97.69 139 TYR A CA 1
ATOM 1060 C C . TYR A 1 139 ? 13.284 -9.323 -2.381 1.00 97.69 139 TYR A C 1
ATOM 1062 O O . TYR A 1 139 ? 13.323 -9.277 -1.150 1.00 97.69 139 TYR A O 1
ATOM 1070 N N . GLN A 1 140 ? 13.800 -8.352 -3.141 1.00 97.19 140 GLN A N 1
ATOM 1071 C CA . GLN A 1 140 ? 14.463 -7.173 -2.580 1.00 97.19 140 GLN A CA 1
ATOM 1072 C C . GLN A 1 140 ? 13.540 -6.390 -1.642 1.00 97.19 140 GLN A C 1
ATOM 1074 O O . GLN A 1 140 ? 13.967 -5.982 -0.563 1.00 97.19 140 GLN A O 1
ATOM 1079 N N . TYR A 1 141 ? 12.272 -6.212 -2.010 1.00 97.88 141 TYR A N 1
ATOM 1080 C CA . TYR A 1 141 ? 11.280 -5.592 -1.138 1.00 97.88 141 TYR A CA 1
ATOM 1081 C C . TYR A 1 141 ? 11.040 -6.389 0.144 1.00 97.88 141 TYR A C 1
ATOM 1083 O O . TYR A 1 141 ? 11.031 -5.803 1.226 1.00 97.88 141 TYR A O 1
ATOM 1091 N N . LEU A 1 142 ? 10.874 -7.708 0.052 1.00 96.31 142 LEU A N 1
ATOM 1092 C CA . LEU A 1 142 ? 10.621 -8.538 1.229 1.00 96.31 142 LEU A CA 1
ATOM 1093 C C . LEU A 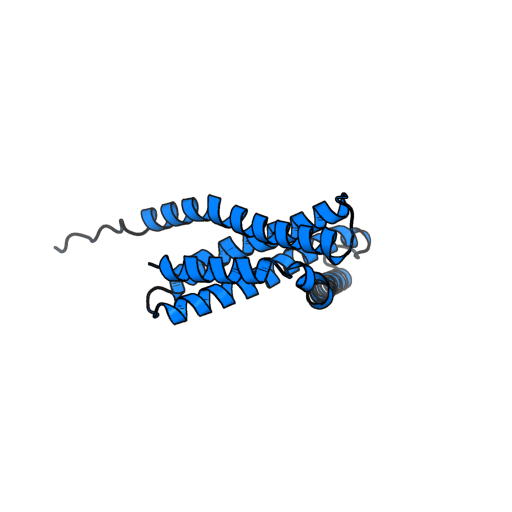1 142 ? 11.774 -8.461 2.237 1.00 96.31 142 LEU A C 1
ATOM 1095 O O . LEU A 1 142 ? 11.518 -8.372 3.437 1.00 96.31 142 LEU A O 1
ATOM 1099 N N . VAL A 1 143 ? 13.019 -8.422 1.753 1.00 96.38 143 VAL A N 1
ATOM 1100 C CA . VAL A 1 143 ? 14.224 -8.359 2.597 1.00 96.38 143 VAL A CA 1
ATOM 1101 C C . VAL A 1 143 ? 14.517 -6.941 3.101 1.00 96.38 143 VAL A C 1
ATOM 1103 O O . VAL A 1 143 ? 14.845 -6.755 4.270 1.00 96.38 143 VAL A O 1
ATOM 1106 N N . LEU A 1 144 ? 14.433 -5.932 2.229 1.00 94.44 144 LEU A N 1
ATOM 1107 C CA . LEU A 1 144 ? 14.917 -4.573 2.516 1.00 94.44 144 LEU A CA 1
ATOM 1108 C C . LEU A 1 144 ? 13.819 -3.518 2.584 1.00 94.44 144 LEU A C 1
ATOM 1110 O O . LEU A 1 144 ? 14.036 -2.473 3.189 1.00 94.44 144 LEU A O 1
ATOM 1114 N N . GLY A 1 145 ? 12.688 -3.731 1.924 1.00 95.19 145 GLY A N 1
ATOM 1115 C CA . GLY A 1 145 ? 11.576 -2.786 1.906 1.00 95.19 145 GLY A CA 1
ATOM 1116 C C . GLY A 1 145 ? 10.727 -2.890 3.167 1.00 95.19 145 GLY A C 1
ATOM 1117 O O . GLY A 1 145 ? 10.442 -1.880 3.797 1.00 95.19 145 GLY A O 1
ATOM 1118 N N . THR A 1 146 ? 10.396 -4.103 3.606 1.00 96.69 146 THR A N 1
ATOM 1119 C CA . THR A 1 146 ? 9.482 -4.340 4.741 1.00 96.69 146 THR A CA 1
ATOM 1120 C C . THR A 1 146 ? 9.879 -3.627 6.040 1.00 96.69 146 THR A C 1
ATOM 1122 O O . THR A 1 146 ? 9.012 -3.254 6.828 1.00 96.69 146 THR A O 1
ATOM 1125 N N . ARG A 1 147 ? 11.168 -3.341 6.258 1.00 95.31 147 ARG A N 1
ATOM 1126 C CA . ARG A 1 147 ? 11.626 -2.536 7.406 1.00 95.31 147 ARG A CA 1
ATOM 1127 C C . ARG A 1 147 ? 11.083 -1.103 7.418 1.00 95.31 147 ARG A C 1
ATOM 1129 O O . ARG A 1 147 ? 10.967 -0.530 8.491 1.00 95.31 147 ARG A O 1
ATOM 1136 N N . PHE A 1 148 ? 10.701 -0.535 6.273 1.00 96.25 148 PHE A N 1
ATOM 1137 C CA . PHE A 1 148 ? 10.134 0.818 6.191 1.00 96.25 148 PHE A CA 1
ATOM 1138 C C . PHE A 1 148 ? 8.705 0.918 6.752 1.00 96.25 148 PHE A C 1
ATOM 1140 O O . PHE A 1 148 ? 8.168 2.010 6.925 1.00 96.25 148 PHE A O 1
ATOM 1147 N N . TYR A 1 149 ? 8.091 -0.213 7.106 1.00 96.69 149 TYR A N 1
ATOM 1148 C CA . TYR A 1 149 ? 6.870 -0.230 7.910 1.00 96.69 149 TYR A CA 1
ATOM 1149 C C . TYR A 1 149 ? 7.130 0.011 9.402 1.00 96.69 149 TYR A C 1
ATOM 1151 O O . TYR A 1 149 ? 6.200 0.333 10.138 1.00 96.69 149 TYR A O 1
ATOM 1159 N N . TRP A 1 150 ? 8.366 -0.132 9.883 1.00 94.25 150 TRP A N 1
ATOM 1160 C CA . TRP A 1 150 ? 8.670 0.044 11.299 1.00 94.25 150 TRP A CA 1
ATOM 1161 C C . TRP A 1 150 ? 9.040 1.494 11.641 1.00 94.25 150 TRP A C 1
ATOM 1163 O O . TRP A 1 150 ? 9.751 2.135 10.870 1.00 94.25 150 TRP A O 1
ATOM 1173 N N . PRO A 1 151 ? 8.608 2.014 12.809 1.00 92.62 151 PRO A N 1
ATOM 1174 C CA . PRO A 1 151 ? 7.735 1.373 13.804 1.00 92.62 151 PRO A CA 1
ATOM 1175 C C . PRO A 1 151 ? 6.234 1.664 13.613 1.00 92.62 151 PRO A C 1
ATOM 1177 O O . PRO A 1 151 ? 5.405 1.097 14.322 1.00 92.62 151 PRO A O 1
ATOM 1180 N N . LEU A 1 152 ? 5.868 2.571 12.703 1.00 96.88 152 LEU A N 1
ATOM 1181 C CA . LEU A 1 152 ? 4.532 3.173 12.692 1.00 96.88 152 LEU A CA 1
ATOM 1182 C C . LEU A 1 152 ? 3.447 2.278 12.088 1.00 96.88 152 LEU A C 1
ATOM 1184 O O . LEU A 1 152 ? 2.341 2.207 12.629 1.00 96.88 152 LEU A O 1
ATOM 1188 N N . ALA A 1 153 ? 3.726 1.579 10.988 1.00 96.94 153 ALA A N 1
ATOM 1189 C CA . ALA A 1 153 ? 2.691 0.823 10.292 1.00 96.94 153 ALA A CA 1
ATOM 1190 C C . ALA A 1 153 ? 2.083 -0.327 11.118 1.00 96.94 153 ALA A C 1
ATOM 1192 O O . ALA A 1 153 ? 0.869 -0.498 11.018 1.00 96.94 153 ALA A O 1
ATOM 1193 N N . PRO A 1 154 ? 2.815 -1.071 11.978 1.00 97.62 154 PRO A N 1
ATOM 1194 C CA . PRO A 1 154 ? 2.195 -2.004 12.921 1.00 97.62 154 PRO A CA 1
ATOM 1195 C C . PRO A 1 154 ? 1.145 -1.349 13.830 1.00 97.62 154 PRO A C 1
ATOM 1197 O O . PRO A 1 154 ? 0.076 -1.922 14.042 1.00 97.62 154 PRO A O 1
ATOM 1200 N N . LEU A 1 155 ? 1.400 -0.130 14.322 1.00 97.75 155 LEU A N 1
ATOM 1201 C CA . LEU A 1 155 ? 0.437 0.612 15.147 1.00 97.75 155 LEU A CA 1
ATOM 1202 C C . LEU A 1 155 ? -0.802 0.988 14.330 1.00 97.75 155 LEU A C 1
ATOM 1204 O O . LEU A 1 155 ? -1.932 0.753 14.761 1.00 97.75 155 LEU A O 1
ATOM 1208 N N . PHE A 1 156 ? -0.595 1.514 13.121 1.00 98.12 156 PHE A N 1
ATOM 1209 C CA . PHE A 1 156 ? -1.684 1.850 12.203 1.00 98.12 156 PHE A CA 1
ATOM 1210 C C . PHE A 1 156 ? -2.516 0.620 11.835 1.00 98.12 156 PHE A C 1
ATOM 1212 O O . PHE A 1 156 ? -3.743 0.693 11.822 1.00 98.12 156 PHE A O 1
ATOM 1219 N N . LEU A 1 157 ? -1.866 -0.520 11.602 1.00 98.19 157 LEU A N 1
ATOM 1220 C CA . LEU A 1 157 ? -2.504 -1.791 11.282 1.00 98.19 157 LEU A CA 1
ATOM 1221 C C . LEU A 1 157 ? -3.391 -2.283 12.428 1.00 98.19 157 LEU A C 1
ATOM 1223 O O . LEU A 1 157 ? -4.536 -2.658 12.184 1.00 98.19 157 LEU A O 1
ATOM 1227 N N . LEU A 1 158 ? -2.901 -2.244 13.671 1.00 97.94 158 LEU A N 1
ATOM 1228 C CA . LEU A 1 158 ? -3.688 -2.630 14.846 1.00 97.94 158 LEU A CA 1
ATOM 1229 C C . LEU A 1 158 ? -4.920 -1.730 15.015 1.00 97.94 158 LEU A C 1
ATOM 1231 O O . LEU A 1 158 ? -6.028 -2.234 15.219 1.00 97.94 158 LEU A O 1
ATOM 1235 N N . LEU A 1 159 ? -4.749 -0.412 14.876 1.00 97.12 159 LEU A N 1
ATOM 1236 C CA . LEU A 1 159 ? -5.845 0.558 14.966 1.00 97.12 159 LEU A CA 1
ATOM 1237 C C . LEU A 1 159 ? -6.876 0.363 13.844 1.00 97.12 159 LEU A C 1
ATOM 1239 O O . LEU A 1 159 ? -8.080 0.331 14.110 1.00 97.12 159 LEU A O 1
ATOM 1243 N N . ALA A 1 160 ? -6.421 0.175 12.605 1.00 96.06 160 ALA A N 1
ATOM 1244 C CA . ALA A 1 160 ? -7.284 -0.050 11.449 1.00 96.06 160 ALA A CA 1
ATOM 1245 C C . ALA A 1 160 ? -8.032 -1.388 11.543 1.00 96.06 160 ALA A C 1
ATOM 1247 O O . ALA A 1 160 ? -9.240 -1.441 11.303 1.00 96.06 160 ALA A O 1
ATOM 1248 N N . ALA A 1 161 ? -7.355 -2.465 11.952 1.00 95.94 161 ALA A N 1
ATOM 1249 C CA . ALA A 1 161 ? -7.977 -3.770 12.159 1.00 95.94 161 ALA A CA 1
ATOM 1250 C C . ALA A 1 161 ? -9.040 -3.717 13.265 1.00 95.94 161 ALA A C 1
ATOM 1252 O O . ALA A 1 161 ? -10.146 -4.244 13.107 1.00 95.94 161 ALA A O 1
ATOM 1253 N N . TRP A 1 162 ? -8.748 -3.021 14.366 1.00 95.81 162 TRP A N 1
ATOM 1254 C CA . TRP A 1 162 ? -9.707 -2.784 15.443 1.00 95.81 162 TRP A CA 1
ATOM 1255 C C . TRP A 1 162 ? -10.920 -1.992 14.954 1.00 95.81 162 TRP A C 1
ATOM 1257 O O . TRP A 1 162 ? -12.061 -2.398 15.197 1.00 95.81 162 TRP A O 1
ATOM 1267 N N . TRP A 1 163 ? -10.690 -0.917 14.203 1.00 93.31 163 TRP A N 1
ATOM 1268 C CA . TRP A 1 163 ? -11.744 -0.088 13.624 1.00 93.31 163 TRP A CA 1
ATOM 1269 C C . TRP A 1 163 ? -12.665 -0.885 12.697 1.00 93.31 163 TRP A C 1
ATOM 1271 O O . TRP A 1 163 ? -13.890 -0.869 12.855 1.00 93.31 163 TRP A O 1
ATOM 1281 N N . LEU A 1 164 ? -12.079 -1.655 11.781 1.00 91.19 164 LEU A N 1
ATOM 1282 C CA . LEU A 1 164 ? -12.809 -2.511 10.849 1.00 91.19 164 LEU A CA 1
ATOM 1283 C C . LEU A 1 164 ? -13.591 -3.612 11.569 1.00 91.19 164 LEU A C 1
ATOM 1285 O O . LEU A 1 164 ? -14.736 -3.8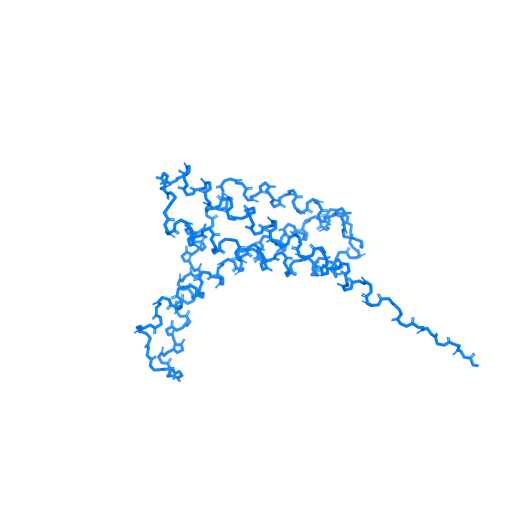82 11.203 1.00 91.19 164 LEU A O 1
ATOM 1289 N N . SER A 1 165 ? -13.036 -4.194 12.636 1.00 91.25 165 SER A N 1
ATOM 1290 C CA . SER A 1 165 ? -13.724 -5.234 13.417 1.00 91.25 165 SER A CA 1
ATOM 1291 C C . SER A 1 165 ? -15.019 -4.737 14.075 1.00 91.25 165 SER A C 1
ATOM 1293 O O . SER A 1 165 ? -15.963 -5.512 14.255 1.00 91.25 165 SER A O 1
ATOM 1295 N N . ARG A 1 166 ? -15.086 -3.434 14.390 1.00 86.75 166 ARG A N 1
ATOM 1296 C CA . ARG A 1 166 ? -16.264 -2.767 14.967 1.00 86.75 166 ARG A CA 1
ATOM 1297 C C . ARG A 1 166 ? -17.297 -2.356 13.920 1.00 86.75 166 ARG A C 1
ATOM 1299 O O . ARG A 1 166 ? -18.476 -2.278 14.252 1.00 86.75 166 ARG A O 1
ATOM 1306 N N . ARG A 1 167 ? -16.864 -2.098 12.682 1.00 77.31 167 ARG A N 1
ATOM 1307 C CA . ARG A 1 167 ? -17.698 -1.578 11.581 1.00 77.31 167 ARG A CA 1
ATOM 1308 C C . ARG A 1 167 ? -18.137 -2.619 10.557 1.00 77.31 167 ARG A C 1
ATOM 1310 O O . ARG A 1 167 ? -18.886 -2.281 9.648 1.00 77.31 167 ARG A O 1
ATOM 1317 N N . ALA A 1 168 ? -17.652 -3.853 10.650 1.00 60.97 168 ALA A N 1
ATOM 1318 C CA . ALA A 1 168 ? -18.069 -4.941 9.772 1.00 60.97 168 ALA A CA 1
ATOM 1319 C C . ALA A 1 168 ? -19.501 -5.404 10.113 1.00 60.97 168 ALA A C 1
ATOM 1321 O O . ALA A 1 168 ? -19.685 -6.442 10.742 1.00 60.97 168 ALA A O 1
ATOM 1322 N N . SER A 1 169 ? -20.502 -4.626 9.711 1.00 48.19 169 SER A N 1
ATOM 1323 C CA . SER A 1 169 ? -21.922 -4.993 9.662 1.00 48.19 169 SER A CA 1
ATOM 1324 C C . SER A 1 169 ? -22.466 -4.640 8.285 1.00 48.19 169 SER A C 1
ATOM 1326 O O . SER A 1 169 ? -22.155 -3.522 7.819 1.00 48.19 169 SER A O 1
#

pLDDT: mean 91.06, std 12.71, range [40.47, 98.81]

Sequence (169 aa):
MVPGRATVGNSSWHRSMLAVLVLECPAWGAMMAASAVVALTFGQERELDARTTVIAGIYFAGGFLAYGMARPLLALAGRRVSRPVRFVLALVALAILTLCATAGALAFHYRAYYAQWHEDAFSVGWFYQQVFTFLGSTYQYLVLGTRFYWPLAPLFLLLAAWWLSRRAS

Foldseek 3Di:
DDDDDDPPPPPVVVVVLVVCLVPQLQVQLQLQLVLLLCCCCVVVVDDPDPVNVVLSVLLSQLSSQLCNVLQVVLLVVVPPDDLVVQLVSQLVSSVVSSLVSSLVSQLVVQCVVCVVVADDPPDPRNVVVSVCSSVVSSVCCVVPVVSSCPPRVVVVSSVRSNVRSVVSD

Organism: NCBI:txid2742145

Radius of gyration: 19.66 Å; chains: 1; bounding box: 70×30×46 Å